Protein AF-A0A356AJV8-F1 (afdb_monomer)

Radius of gyration: 15.59 Å; Cα contacts (8 Å, |Δi|>4): 77; chains: 1; bounding box: 37×27×41 Å

Nearest PDB structures (foldseek):
  3lt3-assembly3_A  TM=8.384E-01  e=4.223E-01  Mycobacterium tuberculosis H37Rv
  5xwa-assembly1_B  TM=6.781E-01  e=3.946E-01  Sus scrofa
  2rdl-assembly1_A  TM=7.656E-01  e=3.705E+00  Mesocricetus auratus
  3h7t-assembly2_B  TM=5.219E-01  e=1.433E+00  Sarcoptes scabiei
  4gaw-assembly7_G 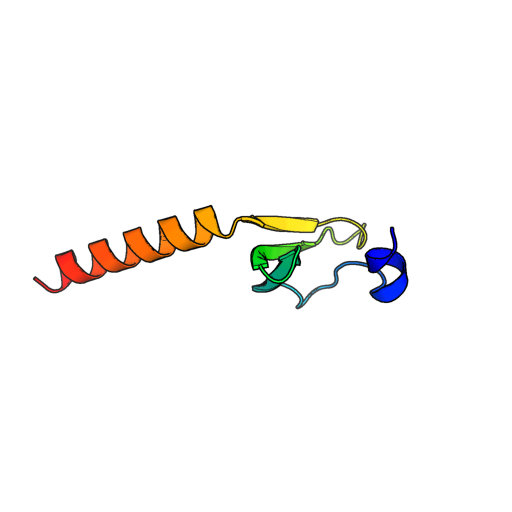 TM=7.005E-01  e=5.567E+00  Homo sapiens

pLDDT: mean 90.84, std 6.54, range [64.38, 98.0]

Sequence (64 aa):
PELLKKTGGIVQGMSGSPIIQNGMLVGAVTHVFVNDPARGYGILAENMAEISQKVNTELDQKAS

Solvent-accessible surface area (backbone atoms only — not comparable to full-atom values): 3823 Å² total; per-residue (Å²): 114,72,64,47,72,74,61,72,36,52,59,91,84,45,53,70,41,76,38,72,54,96,92,37,78,55,22,26,33,57,51,59,42,94,91,38,32,84,44,66,45,67,47,50,38,65,62,53,50,53,50,55,52,51,54,50,54,56,50,58,62,72,76,106

Structure (mmCIF, N/CA/C/O backbone):
data_AF-A0A356AJV8-F1
#
_entry.id   AF-A0A356AJV8-F1
#
loop_
_atom_site.group_PDB
_atom_site.id
_atom_site.type_symbol
_atom_site.label_atom_id
_atom_site.label_alt_id
_atom_site.label_comp_id
_atom_site.label_asym_id
_atom_site.label_entity_id
_atom_site.label_seq_id
_atom_site.pdbx_PDB_ins_code
_atom_site.Cartn_x
_atom_site.Cartn_y
_atom_site.Cartn_z
_atom_site.occupancy
_atom_site.B_iso_or_equiv
_atom_site.auth_seq_id
_atom_site.auth_comp_id
_atom_site.auth_asym_id
_atom_site.auth_atom_id
_atom_site.pdbx_PDB_model_num
ATOM 1 N N . PRO A 1 1 ? 6.539 -12.911 -12.063 1.00 75.31 1 PRO A N 1
ATOM 2 C CA . PRO A 1 1 ? 5.282 -12.319 -11.539 1.00 75.31 1 PRO A CA 1
ATOM 3 C C . PRO A 1 1 ? 4.477 -11.627 -12.652 1.00 75.31 1 PRO A C 1
ATOM 5 O O . PRO A 1 1 ? 5.017 -10.766 -13.339 1.00 75.31 1 PRO A O 1
ATOM 8 N N . GLU A 1 2 ? 3.224 -12.036 -12.866 1.00 84.56 2 GLU A N 1
ATOM 9 C CA . GLU A 1 2 ? 2.367 -11.527 -13.953 1.00 84.56 2 GLU A CA 1
ATOM 10 C C . GLU A 1 2 ? 1.994 -10.045 -13.775 1.00 84.56 2 GLU A C 1
ATOM 12 O O . GLU A 1 2 ? 2.135 -9.267 -14.714 1.00 84.56 2 GLU A O 1
ATOM 17 N N . LEU A 1 3 ? 1.611 -9.634 -12.559 1.00 82.25 3 LEU A N 1
ATOM 18 C CA . LEU A 1 3 ? 1.256 -8.243 -12.246 1.00 82.25 3 LEU A CA 1
ATOM 19 C C . LEU A 1 3 ? 2.417 -7.278 -12.497 1.00 82.25 3 LEU A C 1
ATOM 21 O O . LEU A 1 3 ? 2.243 -6.309 -13.220 1.00 82.25 3 LEU A O 1
ATOM 25 N N . LEU A 1 4 ? 3.619 -7.595 -12.003 1.00 86.06 4 LEU A N 1
ATOM 26 C CA . LEU A 1 4 ? 4.811 -6.761 -12.205 1.00 86.06 4 LEU A CA 1
ATOM 27 C C . LEU A 1 4 ? 5.113 -6.523 -13.695 1.00 86.06 4 LEU A C 1
ATOM 29 O O . LEU A 1 4 ? 5.484 -5.420 -14.077 1.00 86.06 4 LEU A O 1
ATOM 33 N N . LYS A 1 5 ? 4.911 -7.538 -14.547 1.00 90.75 5 LYS A N 1
ATOM 34 C CA . LYS A 1 5 ? 5.091 -7.404 -16.002 1.00 90.75 5 LYS A CA 1
ATOM 35 C C . LYS A 1 5 ? 4.018 -6.525 -16.651 1.00 90.75 5 LYS A C 1
ATOM 37 O O . LYS A 1 5 ? 4.321 -5.857 -17.631 1.00 90.75 5 LYS A O 1
ATOM 42 N N . LYS A 1 6 ? 2.783 -6.541 -16.135 1.00 87.94 6 LYS A N 1
ATOM 43 C CA . LYS A 1 6 ? 1.664 -5.739 -16.658 1.00 87.94 6 LYS A CA 1
ATOM 44 C C . LYS A 1 6 ? 1.693 -4.289 -16.174 1.00 87.94 6 LYS A C 1
ATOM 46 O O . LYS A 1 6 ? 1.322 -3.405 -16.934 1.00 87.94 6 LYS A O 1
ATOM 51 N N . THR A 1 7 ? 2.097 -4.050 -14.926 1.00 86.12 7 THR A N 1
ATOM 52 C CA . THR A 1 7 ? 2.008 -2.724 -14.290 1.00 86.12 7 THR A CA 1
ATOM 53 C C . THR A 1 7 ? 3.333 -1.970 -14.254 1.00 86.12 7 THR A C 1
ATOM 55 O O . THR A 1 7 ? 3.332 -0.774 -13.994 1.00 86.12 7 THR A O 1
ATOM 58 N N . GLY A 1 8 ? 4.466 -2.646 -14.475 1.00 88.94 8 GLY A N 1
ATOM 59 C CA . GLY A 1 8 ? 5.796 -2.049 -14.296 1.00 88.94 8 GLY A CA 1
ATOM 60 C C . GLY A 1 8 ? 6.192 -1.845 -12.829 1.00 88.94 8 GLY A C 1
ATOM 61 O O . GLY A 1 8 ? 7.246 -1.280 -12.555 1.00 88.94 8 GLY A O 1
ATOM 62 N N . GLY A 1 9 ? 5.373 -2.332 -11.893 1.00 90.75 9 GLY A N 1
ATOM 63 C CA . GLY A 1 9 ? 5.566 -2.170 -10.456 1.00 90.75 9 GLY A CA 1
ATOM 64 C C . GLY A 1 9 ? 4.546 -1.228 -9.828 1.00 90.75 9 GLY A C 1
ATOM 65 O O . GLY A 1 9 ? 3.451 -1.034 -10.359 1.00 90.75 9 GLY A O 1
ATOM 66 N N . ILE A 1 10 ? 4.904 -0.705 -8.663 1.00 91.75 10 ILE A N 1
ATOM 67 C CA . ILE A 1 10 ? 4.176 0.295 -7.894 1.00 91.75 10 ILE A CA 1
ATOM 68 C C . ILE A 1 10 ? 4.860 1.638 -8.160 1.00 91.75 10 ILE A C 1
ATOM 70 O O . ILE A 1 10 ? 6.086 1.718 -8.204 1.00 91.75 10 ILE A O 1
ATOM 74 N N . VAL A 1 11 ? 4.079 2.699 -8.336 1.00 88.94 11 VAL A N 1
ATOM 75 C CA . VAL A 1 11 ? 4.598 4.059 -8.529 1.00 88.94 11 VAL A CA 1
ATOM 76 C C . VAL A 1 11 ? 3.991 5.016 -7.512 1.00 88.94 11 VAL A C 1
ATOM 78 O O . VAL A 1 11 ? 3.014 4.702 -6.825 1.00 88.94 11 VAL A O 1
ATOM 81 N N . GLN A 1 12 ? 4.573 6.207 -7.403 1.00 85.88 12 GLN A N 1
ATOM 82 C CA . GLN A 1 12 ? 3.987 7.271 -6.597 1.00 85.88 12 GLN A CA 1
ATOM 83 C C . GLN A 1 12 ? 2.573 7.611 -7.085 1.00 85.88 12 GLN A C 1
ATOM 85 O O . GLN A 1 12 ? 2.271 7.535 -8.272 1.00 85.88 12 GLN A O 1
ATOM 90 N N . GLY A 1 13 ? 1.697 7.960 -6.145 1.00 88.00 13 GLY A N 1
ATOM 91 C CA . GLY A 1 13 ? 0.278 8.198 -6.419 1.00 88.00 13 GLY A CA 1
ATOM 92 C C . GLY A 1 13 ? -0.605 6.951 -6.324 1.00 88.00 13 GLY A C 1
ATOM 93 O O . GLY A 1 13 ? -1.816 7.093 -6.232 1.00 88.00 13 GLY A O 1
ATOM 94 N N . MET A 1 14 ? -0.034 5.742 -6.243 1.00 91.94 14 MET A N 1
ATOM 95 C CA . MET A 1 14 ? -0.816 4.514 -6.015 1.00 91.94 14 MET A CA 1
ATOM 96 C C . MET A 1 14 ? -1.235 4.298 -4.549 1.00 91.94 14 MET A C 1
ATOM 98 O O . MET A 1 14 ? -1.901 3.306 -4.255 1.00 91.94 14 MET A O 1
ATOM 102 N N . SER A 1 15 ? -0.872 5.192 -3.623 1.00 92.62 15 SER A N 1
ATOM 103 C CA . SER A 1 15 ? -1.317 5.111 -2.224 1.00 92.62 15 SER A CA 1
ATOM 104 C C . SER A 1 15 ? -2.849 5.104 -2.143 1.00 92.62 15 SER A C 1
ATOM 106 O O . SER A 1 15 ? -3.508 5.903 -2.802 1.00 92.62 15 SER A O 1
ATOM 108 N N . GLY A 1 16 ? -3.415 4.174 -1.377 1.00 93.38 16 GLY A N 1
ATOM 109 C CA . GLY A 1 16 ? -4.858 3.940 -1.284 1.00 93.38 16 GLY A CA 1
ATOM 110 C C . GLY A 1 16 ? -5.434 3.004 -2.353 1.00 93.38 16 GLY A C 1
ATOM 111 O O . GLY A 1 16 ? -6.606 2.647 -2.259 1.00 93.38 16 GLY A O 1
ATOM 112 N N . SER A 1 17 ? -4.646 2.558 -3.340 1.00 95.25 17 SER A N 1
ATOM 113 C CA . SER A 1 17 ? -5.135 1.616 -4.361 1.00 95.25 17 SER A CA 1
ATOM 114 C C . SER A 1 17 ? -5.527 0.272 -3.732 1.00 95.25 17 SER A C 1
ATOM 116 O O . SER A 1 17 ? -4.731 -0.274 -2.959 1.00 95.25 17 SER A O 1
ATOM 118 N N . PRO A 1 18 ? -6.699 -0.299 -4.069 1.00 95.88 18 PRO A N 1
ATOM 119 C CA . PRO A 1 18 ? -7.160 -1.551 -3.484 1.00 95.88 18 PRO A CA 1
ATOM 120 C C . PRO A 1 18 ? -6.343 -2.744 -3.988 1.00 95.88 18 PRO A C 1
ATOM 122 O O . PRO A 1 18 ? -6.017 -2.853 -5.172 1.00 95.88 18 PRO A O 1
ATOM 125 N N . ILE A 1 19 ? -6.060 -3.677 -3.086 1.00 95.31 19 ILE A N 1
ATOM 126 C CA . ILE A 1 19 ? -5.472 -4.977 -3.394 1.00 95.31 19 ILE A CA 1
ATOM 127 C C . ILE A 1 19 ? -6.612 -5.990 -3.409 1.00 95.31 19 ILE A C 1
ATOM 129 O O . ILE A 1 19 ? -7.245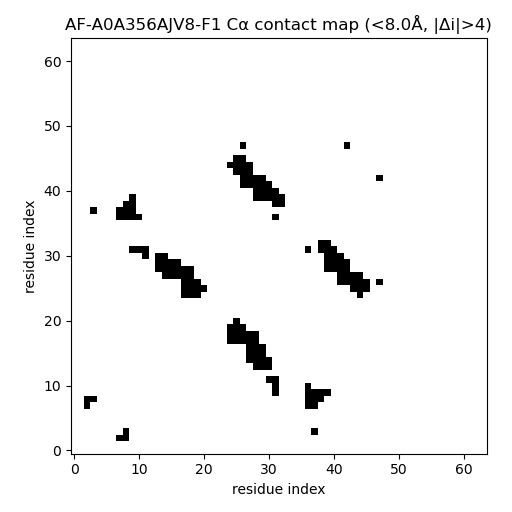 -6.243 -2.381 1.00 95.31 19 ILE A O 1
ATOM 133 N N . ILE A 1 20 ? -6.868 -6.556 -4.587 1.00 95.25 20 ILE A N 1
ATOM 134 C CA . ILE A 1 20 ? -7.946 -7.519 -4.811 1.00 95.25 20 ILE A CA 1
ATOM 135 C C . ILE A 1 20 ? -7.357 -8.910 -5.029 1.00 95.25 20 ILE A C 1
ATOM 137 O O . ILE A 1 20 ? -6.501 -9.102 -5.895 1.00 95.25 20 ILE A O 1
ATOM 141 N N . GLN A 1 21 ? -7.845 -9.890 -4.274 1.00 93.81 21 GLN A N 1
ATOM 142 C CA . GLN A 1 21 ? -7.527 -11.304 -4.463 1.00 93.81 21 GLN A CA 1
ATOM 143 C C . GLN A 1 21 ? -8.820 -12.110 -4.438 1.00 93.81 21 GLN A C 1
ATOM 145 O O . GLN A 1 21 ? -9.651 -11.922 -3.558 1.00 93.81 21 GLN A O 1
ATOM 150 N N . ASN A 1 22 ? -9.011 -12.992 -5.423 1.00 95.44 22 ASN A N 1
ATOM 151 C CA . ASN A 1 22 ? -10.229 -13.804 -5.555 1.00 95.44 22 ASN A CA 1
ATOM 152 C C . ASN A 1 22 ? -11.529 -12.972 -5.550 1.00 95.44 22 ASN A C 1
ATOM 154 O O . ASN A 1 22 ? -12.539 -13.392 -4.999 1.00 95.44 22 ASN A O 1
ATOM 158 N N . GLY A 1 23 ? -11.492 -11.764 -6.124 1.00 96.38 23 GLY A N 1
ATOM 159 C CA . GLY A 1 23 ? -12.634 -10.841 -6.136 1.00 96.38 23 GLY A CA 1
ATOM 160 C C . GLY A 1 23 ? -12.923 -10.144 -4.800 1.00 96.38 23 GLY A C 1
ATOM 161 O O . GLY A 1 23 ? -13.887 -9.392 -4.718 1.00 96.38 23 GLY A O 1
ATOM 162 N N . MET A 1 24 ? -12.093 -10.353 -3.775 1.00 97.25 24 MET A N 1
ATOM 163 C CA . MET A 1 24 ? -12.253 -9.789 -2.433 1.00 97.25 24 MET A CA 1
ATOM 164 C C . MET A 1 24 ? -11.195 -8.713 -2.160 1.00 97.25 24 MET A C 1
ATOM 166 O O . MET A 1 24 ? -10.041 -8.847 -2.575 1.00 97.25 24 MET A O 1
ATOM 170 N N . LEU A 1 25 ? -11.575 -7.661 -1.428 1.00 97.00 25 LEU A N 1
ATOM 171 C CA . LEU A 1 25 ? -10.640 -6.660 -0.910 1.00 97.00 25 LEU A CA 1
ATOM 172 C C . LEU A 1 25 ? -9.837 -7.261 0.244 1.00 97.00 25 LEU A C 1
ATOM 174 O O . LEU A 1 25 ? -10.405 -7.596 1.280 1.00 97.00 25 LEU A O 1
ATOM 178 N N . VAL A 1 26 ? -8.519 -7.354 0.078 1.00 97.88 26 VAL A N 1
ATOM 179 C CA . VAL A 1 26 ? -7.619 -7.875 1.124 1.00 97.88 26 VAL A CA 1
ATOM 180 C C . VAL A 1 26 ? -6.746 -6.791 1.753 1.00 97.88 26 VAL A C 1
ATOM 182 O O . VAL A 1 26 ? -6.133 -7.009 2.796 1.00 97.88 26 VAL A O 1
ATOM 185 N N . GLY A 1 27 ? -6.706 -5.600 1.157 1.00 97.75 27 GLY A N 1
ATOM 186 C CA . GLY A 1 27 ? -5.923 -4.485 1.670 1.00 97.75 27 GLY A CA 1
ATOM 187 C C . GLY A 1 27 ? -5.790 -3.340 0.680 1.00 97.75 27 GLY A C 1
ATOM 188 O O . GLY A 1 27 ? -6.463 -3.315 -0.349 1.00 97.75 27 GLY A O 1
ATOM 189 N N . ALA A 1 28 ? -4.888 -2.409 0.974 1.00 97.25 28 ALA A N 1
ATOM 190 C CA . ALA A 1 28 ? -4.563 -1.294 0.091 1.00 97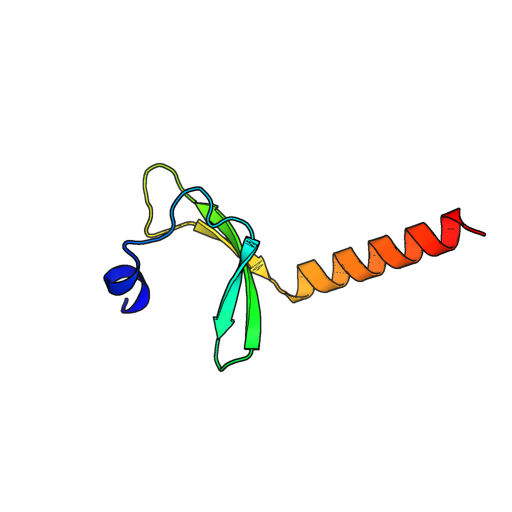.25 28 ALA A CA 1
ATOM 191 C C . ALA A 1 28 ? -3.057 -1.017 0.065 1.00 97.25 28 ALA A C 1
ATOM 193 O O . ALA A 1 28 ? -2.360 -1.243 1.056 1.00 97.25 28 ALA A O 1
ATOM 194 N N . VAL A 1 29 ? -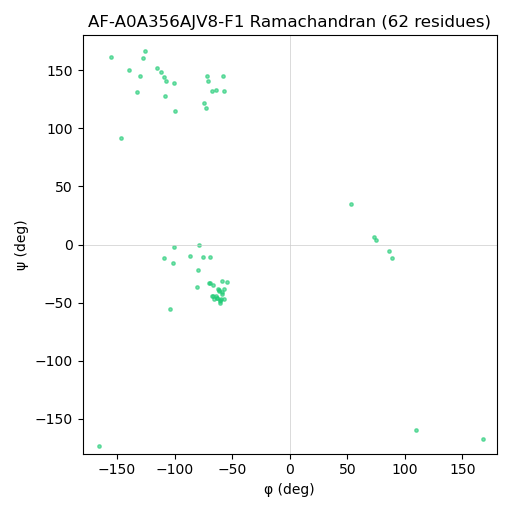2.554 -0.508 -1.060 1.00 95.38 29 VAL A N 1
ATOM 195 C CA . VAL A 1 29 ? -1.167 -0.035 -1.195 1.00 95.38 29 VAL A CA 1
ATOM 196 C C . VAL A 1 29 ? -0.979 1.210 -0.332 1.00 95.38 29 VAL A C 1
ATOM 198 O O . VAL A 1 29 ? -1.783 2.134 -0.405 1.00 95.38 29 VAL A O 1
ATOM 201 N N . THR A 1 30 ? 0.087 1.275 0.463 1.00 93.56 30 THR A N 1
ATOM 202 C CA . THR A 1 30 ? 0.374 2.451 1.300 1.00 93.56 30 THR A CA 1
ATOM 203 C C . THR A 1 30 ? 1.497 3.290 0.708 1.00 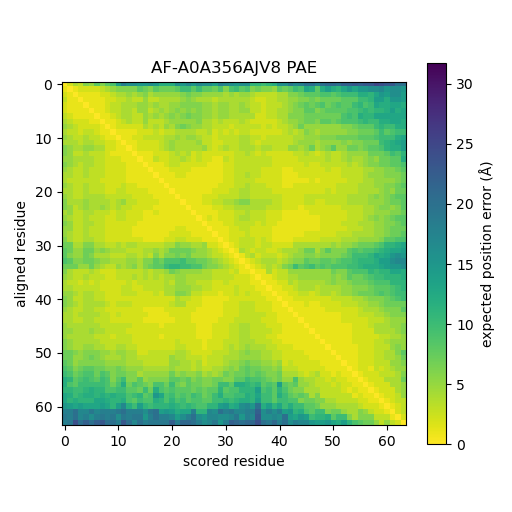93.56 30 THR A C 1
ATOM 205 O O . THR A 1 30 ? 1.299 4.472 0.434 1.00 93.56 30 THR A O 1
ATOM 208 N N . HIS A 1 31 ? 2.659 2.690 0.457 1.00 89.56 31 HIS A N 1
ATOM 209 C CA . HIS A 1 31 ? 3.821 3.387 -0.090 1.00 89.56 31 HIS A CA 1
ATOM 210 C C . HIS A 1 31 ? 4.771 2.432 -0.822 1.00 89.56 31 HIS A C 1
ATOM 212 O O . HIS A 1 31 ? 4.725 1.216 -0.639 1.00 89.56 31 HIS A O 1
ATOM 218 N N . VAL A 1 32 ? 5.631 2.998 -1.669 1.00 89.62 32 VAL A N 1
ATOM 219 C CA . VAL A 1 32 ? 6.581 2.280 -2.531 1.00 89.62 32 VAL A CA 1
ATOM 220 C C . VAL A 1 32 ? 8.021 2.601 -2.139 1.00 89.62 32 VAL A C 1
ATOM 222 O O . VAL A 1 32 ? 8.301 3.700 -1.654 1.00 89.62 32 VAL A O 1
ATOM 225 N N . PHE A 1 33 ? 8.949 1.672 -2.374 1.00 86.88 33 PHE A N 1
ATOM 226 C CA . PHE A 1 33 ? 10.375 1.980 -2.292 1.0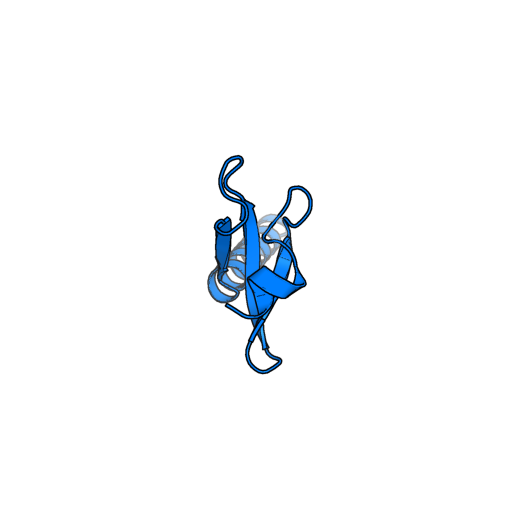0 86.88 33 PHE A CA 1
ATOM 227 C C . PHE A 1 33 ? 10.809 2.804 -3.509 1.00 86.88 33 PHE A C 1
ATOM 229 O O . PHE A 1 33 ? 10.708 2.345 -4.642 1.00 86.88 33 PHE A O 1
ATOM 236 N N . VAL A 1 34 ? 11.353 4.003 -3.278 1.00 80.94 34 VAL A N 1
ATOM 237 C CA . VAL A 1 34 ? 11.767 4.940 -4.346 1.00 80.94 34 VAL A CA 1
ATOM 238 C C . VAL A 1 34 ? 12.728 4.299 -5.359 1.00 80.94 34 VAL A C 1
ATOM 240 O O . VAL A 1 34 ? 12.670 4.610 -6.542 1.00 80.94 34 VAL A O 1
ATOM 243 N N . ASN A 1 35 ? 13.566 3.366 -4.904 1.00 85.62 35 ASN A N 1
ATOM 244 C CA . ASN A 1 35 ? 14.591 2.721 -5.726 1.00 85.62 35 ASN A CA 1
ATOM 245 C C . ASN A 1 35 ? 14.199 1.315 -6.220 1.00 85.62 35 ASN A C 1
ATOM 247 O O . ASN A 1 35 ? 14.989 0.688 -6.922 1.00 85.62 35 ASN A O 1
ATOM 251 N N . ASP A 1 36 ? 13.024 0.797 -5.843 1.00 90.25 36 ASP A N 1
ATOM 252 C CA . ASP A 1 36 ? 12.562 -0.538 -6.245 1.00 90.25 36 ASP A CA 1
ATOM 253 C C . ASP A 1 36 ? 11.030 -0.559 -6.423 1.00 90.25 36 ASP A C 1
ATOM 255 O O . ASP A 1 36 ? 10.298 -0.841 -5.470 1.00 90.25 36 ASP A O 1
ATOM 259 N N . PRO A 1 37 ? 10.519 -0.304 -7.643 1.00 87.19 37 PRO A N 1
ATOM 260 C CA . PRO A 1 37 ? 9.084 -0.314 -7.913 1.00 87.19 37 PRO A CA 1
ATOM 261 C C . PRO A 1 37 ? 8.481 -1.724 -7.848 1.00 87.19 37 PRO A C 1
ATOM 263 O O . PRO A 1 37 ? 7.260 -1.866 -7.831 1.00 87.19 37 PRO A O 1
ATOM 266 N N . ALA A 1 38 ? 9.284 -2.792 -7.784 1.00 91.50 38 ALA A N 1
ATOM 267 C CA . ALA A 1 38 ? 8.752 -4.141 -7.604 1.00 91.50 38 ALA A CA 1
ATOM 268 C C . ALA A 1 38 ? 8.295 -4.407 -6.163 1.00 91.50 38 ALA A C 1
ATOM 270 O O . ALA A 1 38 ? 7.659 -5.434 -5.906 1.00 91.50 38 ALA A O 1
ATOM 271 N N . ARG A 1 39 ? 8.618 -3.507 -5.224 1.00 90.00 39 ARG A N 1
ATOM 272 C CA . ARG A 1 39 ? 8.331 -3.665 -3.802 1.00 90.00 39 ARG A CA 1
ATOM 273 C C . ARG A 1 39 ? 7.659 -2.428 -3.228 1.00 90.00 39 ARG A C 1
ATOM 275 O O . ARG A 1 39 ? 7.969 -1.286 -3.547 1.00 90.00 39 ARG A O 1
ATOM 282 N N . GLY A 1 40 ? 6.769 -2.675 -2.288 1.00 90.75 40 GLY A N 1
ATOM 283 C CA . GLY A 1 40 ? 6.115 -1.641 -1.513 1.00 90.75 40 GLY A CA 1
ATOM 284 C C . GLY A 1 40 ? 5.430 -2.261 -0.316 1.00 90.75 40 GLY A C 1
ATOM 285 O O . GLY A 1 40 ? 5.557 -3.459 -0.055 1.00 90.75 40 GLY A O 1
ATOM 286 N N . TYR A 1 41 ? 4.689 -1.430 0.392 1.00 92.94 41 TYR A N 1
ATOM 287 C CA . TYR A 1 41 ? 3.936 -1.822 1.564 1.00 92.94 41 TYR A CA 1
ATOM 288 C C . TYR A 1 41 ? 2.446 -1.735 1.278 1.00 92.94 41 TYR A C 1
ATOM 290 O O . TYR A 1 41 ? 1.978 -0.881 0.520 1.00 92.94 41 TYR A O 1
ATOM 298 N N . GLY A 1 42 ? 1.703 -2.618 1.928 1.00 95.25 42 GLY A N 1
ATOM 299 C CA . GLY A 1 42 ? 0.255 -2.571 1.981 1.00 95.25 42 GLY A CA 1
ATOM 300 C C . GLY A 1 42 ? -0.226 -2.628 3.421 1.00 95.25 42 GLY A C 1
ATOM 301 O O . GLY A 1 42 ? 0.512 -3.039 4.317 1.00 95.25 42 GLY A O 1
ATOM 302 N N . ILE A 1 43 ? -1.461 -2.203 3.632 1.00 97.12 43 ILE A N 1
ATOM 303 C CA . ILE A 1 43 ? -2.195 -2.405 4.879 1.00 97.12 43 ILE A CA 1
ATOM 304 C C . ILE A 1 43 ? -3.279 -3.454 4.643 1.00 97.12 43 ILE A C 1
ATOM 306 O O . ILE A 1 43 ? -3.898 -3.465 3.580 1.00 97.12 43 ILE A O 1
ATOM 310 N N . LEU A 1 44 ? -3.490 -4.340 5.617 1.00 98.00 44 LEU A N 1
ATOM 311 C CA . LEU A 1 44 ? -4.544 -5.352 5.570 1.00 98.00 44 LEU A CA 1
ATOM 312 C C . LEU A 1 44 ? -5.922 -4.711 5.749 1.00 98.00 44 LEU A C 1
ATOM 314 O O . LEU A 1 44 ? -6.078 -3.782 6.545 1.00 98.00 44 LEU A O 1
ATOM 318 N N . ALA A 1 45 ? -6.927 -5.253 5.062 1.00 97.88 45 ALA A N 1
ATOM 319 C CA . ALA A 1 45 ? -8.314 -4.808 5.206 1.00 97.88 45 ALA A CA 1
ATOM 320 C C . ALA A 1 45 ? -8.825 -4.940 6.655 1.00 97.88 45 ALA A C 1
ATOM 322 O O . ALA A 1 45 ? -9.603 -4.106 7.106 1.00 97.88 45 ALA A O 1
ATOM 323 N N . GLU A 1 46 ? -8.338 -5.933 7.403 1.00 97.56 46 GLU A N 1
ATOM 324 C CA . GLU A 1 46 ? -8.645 -6.132 8.828 1.00 97.56 46 GLU A CA 1
ATOM 325 C C . GLU A 1 46 ? -8.211 -4.932 9.678 1.00 97.56 46 GLU A C 1
ATOM 327 O O . GLU A 1 46 ? -9.025 -4.359 10.398 1.00 97.56 46 GLU A O 1
ATOM 332 N N . ASN A 1 47 ? -6.961 -4.483 9.522 1.00 97.50 47 ASN A N 1
ATOM 333 C CA . ASN A 1 47 ? -6.444 -3.315 10.240 1.00 97.50 47 ASN A CA 1
ATOM 334 C C . ASN A 1 47 ? -7.221 -2.046 9.868 1.00 97.50 47 ASN A C 1
ATOM 336 O O . ASN A 1 47 ? -7.484 -1.202 10.723 1.00 97.50 47 ASN A O 1
ATOM 340 N N . MET A 1 48 ? -7.591 -1.903 8.589 1.00 96.38 48 MET A N 1
ATOM 341 C CA . MET A 1 48 ? -8.418 -0.784 8.136 1.00 96.38 48 MET A CA 1
ATOM 342 C C . MET A 1 48 ? -9.779 -0.800 8.844 1.00 96.38 48 MET A C 1
ATOM 344 O O . MET A 1 48 ? -10.191 0.222 9.387 1.00 96.38 48 MET A O 1
ATOM 348 N N . ALA A 1 49 ? -10.442 -1.960 8.890 1.00 96.50 49 ALA A N 1
ATOM 349 C CA . ALA A 1 49 ? -11.744 -2.125 9.528 1.00 96.50 49 ALA A CA 1
ATOM 350 C C . ALA A 1 49 ? -11.692 -1.874 11.043 1.00 96.50 49 ALA A C 1
ATOM 352 O O . ALA A 1 49 ? -12.543 -1.158 11.570 1.00 96.50 49 ALA A O 1
ATOM 353 N N . GLU A 1 50 ? -10.681 -2.407 11.734 1.00 97.31 50 GLU A N 1
ATOM 354 C CA . GLU A 1 50 ? -10.493 -2.203 13.173 1.00 97.31 50 GLU A CA 1
ATOM 355 C C . GLU A 1 50 ? -10.336 -0.714 13.509 1.00 97.31 50 GLU A C 1
ATOM 357 O O . GLU A 1 50 ? -10.996 -0.202 14.416 1.00 97.31 50 GLU A O 1
ATOM 362 N N . ILE A 1 51 ? -9.496 0.003 12.756 1.00 95.12 51 ILE A N 1
ATOM 363 C CA . ILE A 1 51 ? -9.301 1.444 12.947 1.00 95.12 51 ILE A CA 1
ATOM 364 C C . ILE A 1 51 ? -10.604 2.194 12.664 1.00 95.12 51 ILE A C 1
ATOM 366 O O . ILE A 1 51 ? -11.000 3.034 13.470 1.00 95.12 51 ILE A O 1
ATOM 370 N N . SER A 1 52 ? -11.302 1.882 11.568 1.00 94.38 52 SER A N 1
ATOM 371 C CA . SER A 1 52 ? -12.580 2.527 11.243 1.00 94.38 52 SER A CA 1
ATOM 372 C C . SER A 1 52 ? -13.629 2.342 12.343 1.00 94.38 52 SER A C 1
ATOM 374 O O . SER A 1 52 ? -14.324 3.298 12.682 1.00 94.38 52 SER A O 1
ATOM 376 N N . GLN A 1 53 ? -13.719 1.151 12.941 1.00 94.94 53 GLN A N 1
ATOM 377 C CA . GLN A 1 53 ? -14.634 0.888 14.055 1.00 94.94 53 GLN A CA 1
ATOM 378 C C . GLN A 1 53 ? -14.253 1.680 15.309 1.00 94.94 53 GLN A C 1
ATOM 380 O O . GLN A 1 53 ? -15.116 2.337 15.891 1.00 94.94 53 GLN A O 1
ATOM 385 N N . LYS A 1 54 ? -12.967 1.674 15.691 1.00 95.56 54 LYS A N 1
ATOM 386 C CA . LYS A 1 54 ? -12.469 2.448 16.843 1.00 95.56 54 LYS A CA 1
ATOM 387 C C . LYS A 1 54 ? -12.770 3.938 16.693 1.00 95.56 54 LYS A C 1
ATOM 389 O O . LYS A 1 54 ? -13.303 4.546 17.617 1.00 95.56 54 LYS A O 1
ATOM 394 N N . VAL A 1 55 ? -12.492 4.499 15.514 1.00 93.31 55 VAL A N 1
ATOM 395 C CA . VAL A 1 55 ? -12.775 5.908 15.200 1.00 93.31 55 VAL A CA 1
ATOM 396 C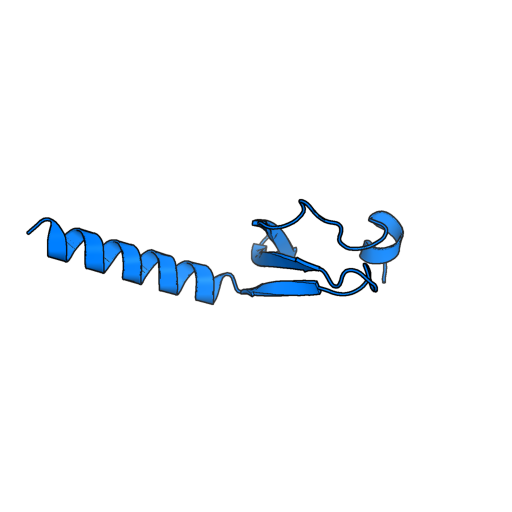 C . VAL A 1 55 ? -14.265 6.212 15.356 1.00 93.31 55 VAL A C 1
ATOM 398 O O . VAL A 1 55 ? -14.609 7.230 15.949 1.00 93.31 55 VAL A O 1
ATOM 401 N N . ASN A 1 56 ? -15.156 5.331 14.888 1.00 92.31 56 ASN A N 1
ATOM 402 C CA . ASN A 1 56 ? -16.597 5.529 15.050 1.00 92.31 56 ASN A CA 1
ATOM 403 C C . ASN A 1 56 ? -17.014 5.541 16.527 1.00 92.31 56 ASN A C 1
ATOM 405 O O . ASN A 1 56 ? -17.728 6.439 16.957 1.00 92.31 56 ASN A O 1
ATOM 409 N N . THR A 1 57 ? -16.516 4.591 17.324 1.00 91.62 57 THR A N 1
ATOM 410 C CA . THR A 1 57 ? -16.822 4.522 18.761 1.00 91.62 57 THR A CA 1
ATOM 411 C C . THR A 1 57 ? -16.351 5.766 19.521 1.00 91.62 57 THR A C 1
ATOM 413 O O . THR A 1 57 ? -17.068 6.264 20.386 1.00 91.62 57 THR A O 1
ATOM 416 N N . GLU A 1 58 ? -15.172 6.303 19.200 1.00 90.19 58 GLU A N 1
ATOM 417 C CA . GLU A 1 58 ? -14.678 7.541 19.818 1.00 90.19 58 GLU A CA 1
ATOM 418 C C . GLU A 1 58 ? -15.519 8.771 19.444 1.00 90.19 58 GLU A C 1
ATOM 420 O O . GLU A 1 58 ? -15.674 9.683 20.261 1.00 90.19 58 GLU A O 1
ATOM 425 N N . LEU A 1 59 ? -16.047 8.821 18.218 1.00 84.81 59 LEU A N 1
ATOM 426 C CA . LEU A 1 59 ? -16.941 9.894 17.777 1.00 84.81 59 LEU A CA 1
ATOM 427 C C . LEU A 1 59 ? -18.275 9.843 18.527 1.00 84.81 59 LEU A C 1
ATOM 429 O O . LEU A 1 59 ? -18.724 10.876 19.023 1.00 84.81 59 LEU A O 1
ATOM 433 N N . ASP A 1 60 ? -18.852 8.651 18.681 1.00 86.38 60 ASP A N 1
ATOM 434 C CA . ASP A 1 60 ? -20.110 8.448 19.410 1.00 86.38 60 ASP A CA 1
ATOM 435 C C . ASP A 1 60 ? -19.981 8.863 20.890 1.00 86.38 60 ASP A C 1
ATOM 437 O O . ASP A 1 60 ? -20.876 9.501 21.450 1.00 86.38 60 ASP A O 1
ATOM 441 N N . GLN A 1 61 ? -18.833 8.570 21.516 1.00 81.00 61 GLN A N 1
ATOM 442 C CA . GLN A 1 61 ? -18.538 8.958 22.902 1.00 81.00 61 GLN A 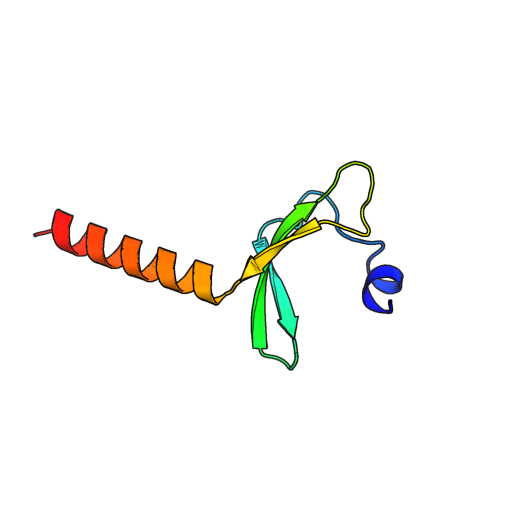CA 1
ATOM 443 C C . GLN A 1 61 ? -18.331 10.465 23.088 1.00 81.00 61 GLN A C 1
ATOM 445 O O . GLN A 1 61 ? -18.651 10.984 24.150 1.00 81.00 61 GLN A O 1
ATOM 450 N N . LYS A 1 62 ? -17.782 11.172 22.092 1.00 77.81 62 LYS A N 1
ATOM 451 C CA . LYS A 1 62 ? -17.578 12.634 22.152 1.00 77.81 62 LYS A CA 1
ATOM 452 C C . LYS A 1 62 ? -18.846 13.432 21.847 1.00 77.81 62 LYS A C 1
ATOM 454 O O . LYS A 1 62 ? -18.906 14.611 22.183 1.00 77.81 62 LYS A O 1
ATOM 459 N N . ALA A 1 63 ? -19.804 12.821 21.152 1.00 74.50 63 ALA A N 1
ATOM 460 C CA . ALA A 1 63 ? -21.086 13.430 20.810 1.00 74.50 63 ALA A CA 1
ATOM 461 C C . ALA A 1 63 ? -22.157 13.264 21.908 1.00 74.50 63 ALA A C 1
ATOM 463 O O . ALA A 1 63 ? -23.215 13.887 21.803 1.00 74.50 63 ALA A O 1
ATOM 464 N N . SER A 1 64 ? -21.88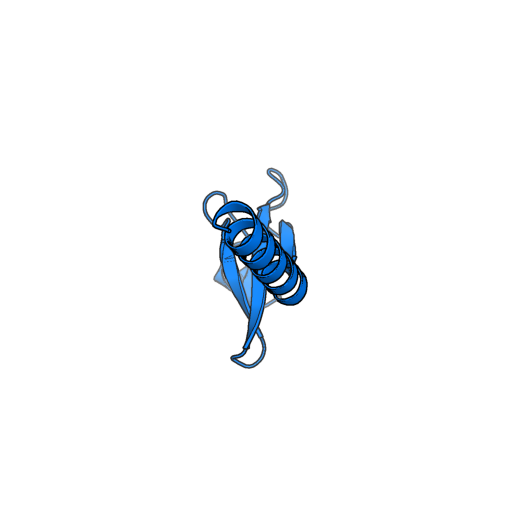6 12.436 22.926 1.00 64.38 64 SER A N 1
ATOM 465 C CA . SER A 1 64 ? -22.715 12.227 24.126 1.00 64.38 64 SER A CA 1
ATOM 466 C C . SER A 1 64 ? -22.209 13.062 25.300 1.00 64.38 64 SER A C 1
ATOM 468 O O . SER A 1 64 ? -23.057 13.503 26.106 1.00 64.38 64 SER A O 1
#

Secondary structure (DSSP, 8-state):
-HHHHHH-S--TT-TT-EEEETTEEEEEEEEEETTEEEEEEEEEHHHHHHHHHHHHHHHHHH--

Mean predicted aligned error: 4.87 Å

Foldseek 3Di:
DVVCVVPVAADPPQAQPFDDDPNDTQWGFHDADPVDRNDGDTDGPVVVVVVVVVVVVVVVVVVD